Protein AF-A0A7N0V0A6-F1 (afdb_monomer_lite)

Radius of gyration: 20.08 Å; chains: 1; bounding box: 44×26×60 Å

Organism: Kalanchoe fedtschenkoi (NCBI:txid63787)

Structure (mmCIF, N/CA/C/O backbone):
data_AF-A0A7N0V0A6-F1
#
_entry.id   AF-A0A7N0V0A6-F1
#
loop_
_atom_site.group_PDB
_atom_site.id
_atom_site.type_symbol
_atom_site.label_atom_id
_atom_site.label_alt_id
_atom_site.label_comp_id
_atom_site.label_asym_id
_atom_site.label_entity_id
_atom_site.label_seq_id
_atom_site.pdbx_PDB_ins_code
_atom_site.Cartn_x
_atom_site.Cartn_y
_atom_site.Cartn_z
_atom_site.occupancy
_atom_site.B_iso_or_equiv
_atom_site.auth_seq_id
_atom_site.auth_comp_id
_atom_site.auth_asym_id
_atom_site.auth_atom_id
_atom_site.pdbx_PDB_model_num
ATOM 1 N N . MET A 1 1 ? -15.667 2.505 38.954 1.00 41.94 1 MET A N 1
ATOM 2 C CA . MET A 1 1 ? -15.991 1.526 37.893 1.00 41.94 1 MET A CA 1
ATOM 3 C C . MET A 1 1 ? -16.236 2.305 36.612 1.00 41.94 1 MET A C 1
ATOM 5 O O . MET A 1 1 ? -17.188 3.078 36.612 1.00 41.94 1 MET A O 1
ATOM 9 N N . PRO A 1 2 ? -15.373 2.240 35.582 1.00 46.28 2 PRO A N 1
ATOM 10 C CA . PRO A 1 2 ? -15.604 3.034 34.386 1.00 46.28 2 PRO A CA 1
ATOM 11 C C . PRO A 1 2 ? -16.821 2.472 33.642 1.00 46.28 2 PRO A C 1
ATOM 13 O O . PRO A 1 2 ? -16.981 1.265 33.473 1.00 46.28 2 PRO A O 1
ATOM 16 N N . SER A 1 3 ? -17.714 3.385 33.287 1.00 49.28 3 SER A N 1
ATOM 17 C CA . SER A 1 3 ? -19.048 3.172 32.743 1.00 49.28 3 SER A CA 1
ATOM 18 C C . SER A 1 3 ? -19.017 2.585 31.331 1.00 49.28 3 SER A C 1
ATOM 20 O O . SER A 1 3 ? -18.596 3.239 30.379 1.00 49.28 3 SER A O 1
ATOM 22 N N . SER A 1 4 ? -19.537 1.371 31.190 1.00 49.53 4 SER A N 1
ATOM 23 C CA . SER A 1 4 ? -19.727 0.608 29.951 1.00 49.53 4 SER A CA 1
ATOM 24 C C . SER A 1 4 ? -20.875 1.136 29.069 1.00 49.53 4 SER A C 1
ATOM 26 O O . SER A 1 4 ? -21.761 0.378 28.674 1.00 49.53 4 SER A O 1
ATOM 28 N N . ARG A 1 5 ? -20.928 2.447 28.789 1.00 54.50 5 ARG A N 1
ATOM 29 C CA . ARG A 1 5 ? -22.126 3.065 28.182 1.00 54.50 5 ARG A CA 1
ATOM 30 C C . ARG A 1 5 ? -21.891 4.125 27.105 1.00 54.50 5 ARG A C 1
ATOM 32 O O . ARG A 1 5 ? -22.685 5.049 26.980 1.00 54.50 5 ARG A O 1
ATOM 39 N N . SER A 1 6 ? -20.888 3.929 26.256 1.00 52.69 6 SER A N 1
ATOM 40 C CA . SER A 1 6 ? -20.785 4.676 24.997 1.00 52.69 6 SER A CA 1
ATOM 41 C C . SER A 1 6 ? -20.498 3.711 23.849 1.00 52.69 6 SER A C 1
ATOM 43 O O . SER A 1 6 ? -19.667 2.819 23.997 1.00 52.69 6 SER A O 1
ATOM 45 N N . LYS A 1 7 ? -21.173 3.891 22.704 1.00 59.97 7 LYS A N 1
ATOM 46 C CA . LYS A 1 7 ? -20.915 3.160 21.441 1.00 59.97 7 LYS A CA 1
ATOM 47 C C . LYS A 1 7 ? -19.471 3.325 20.924 1.00 59.97 7 LYS A C 1
ATOM 49 O O . LYS A 1 7 ? -19.050 2.575 20.057 1.00 59.97 7 LYS A O 1
ATOM 54 N N . GLU A 1 8 ? -18.723 4.261 21.499 1.00 59.28 8 GLU A N 1
ATOM 55 C CA . GLU A 1 8 ? -17.319 4.580 21.223 1.00 59.28 8 GLU A CA 1
ATOM 56 C C . GLU A 1 8 ? -16.469 4.358 22.489 1.00 59.28 8 GLU A C 1
ATOM 58 O O . GLU A 1 8 ? -15.831 5.261 23.025 1.00 59.28 8 GLU A O 1
ATOM 63 N N . GLY A 1 9 ? -16.529 3.162 23.076 1.00 63.19 9 GLY A N 1
ATOM 64 C CA . GLY A 1 9 ? -15.605 2.796 24.148 1.00 63.19 9 GLY A CA 1
ATOM 65 C C . GLY A 1 9 ? -14.250 2.385 23.565 1.00 63.19 9 GLY A C 1
ATOM 66 O O . GLY A 1 9 ? -14.207 1.645 22.587 1.00 63.19 9 GLY A O 1
ATOM 67 N N . ARG A 1 10 ? -13.130 2.737 24.215 1.00 60.47 10 ARG A N 1
ATOM 68 C CA . ARG A 1 10 ? -11.766 2.269 23.844 1.00 60.47 10 ARG A CA 1
ATOM 69 C C . ARG A 1 10 ? -11.661 0.744 23.633 1.00 60.47 10 ARG A C 1
ATOM 71 O O . ARG A 1 10 ? -10.771 0.255 22.941 1.00 60.47 10 ARG A O 1
ATOM 78 N N . PHE A 1 11 ? -12.578 -0.012 24.238 1.00 56.88 11 PHE A N 1
ATOM 79 C CA . PHE 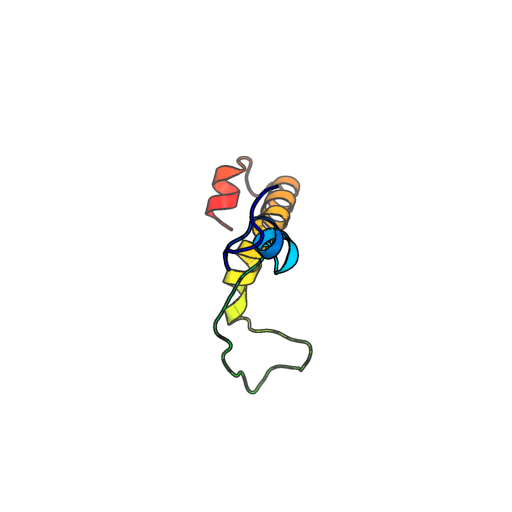A 1 11 ? -12.688 -1.460 24.096 1.00 56.88 11 PHE A CA 1
ATOM 80 C C . PHE A 1 11 ? -13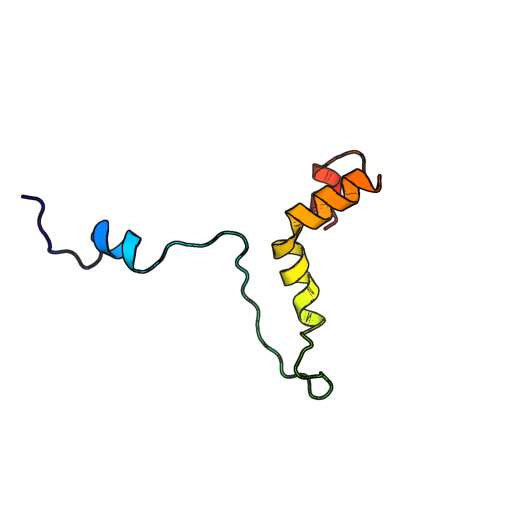.265 -1.895 22.734 1.00 56.88 11 PHE A C 1
ATOM 82 O O . PHE A 1 11 ? -12.771 -2.855 22.149 1.00 56.88 11 PHE A O 1
ATOM 89 N N . SER A 1 12 ? -14.261 -1.182 22.192 1.00 58.44 12 SER A N 1
ATOM 90 C CA . SER A 1 12 ? -14.870 -1.505 20.892 1.00 58.44 12 SER A CA 1
ATOM 91 C C . SER A 1 12 ? -13.985 -1.094 19.715 1.00 58.44 12 SER A C 1
ATOM 93 O O . SER A 1 12 ? -13.914 -1.826 18.734 1.00 58.44 12 SER A O 1
ATOM 95 N N . GLU A 1 13 ? -13.237 0.006 19.827 1.00 61.97 13 GLU A N 1
ATOM 96 C CA . GLU A 1 13 ? -12.320 0.463 18.765 1.00 61.97 13 GLU A CA 1
ATOM 97 C C . GLU A 1 13 ? -11.125 -0.476 18.557 1.00 61.97 13 GLU A C 1
ATOM 99 O O . GLU A 1 13 ? -10.639 -0.641 17.442 1.00 61.97 13 GLU A O 1
ATOM 104 N N . THR A 1 14 ? -10.653 -1.132 19.620 1.00 63.72 14 THR A N 1
ATOM 105 C CA . THR A 1 14 ? -9.496 -2.034 19.522 1.00 63.72 14 THR A CA 1
ATOM 106 C C . THR A 1 14 ? -9.889 -3.417 18.982 1.00 63.72 14 THR A C 1
ATOM 108 O O . THR A 1 14 ? -9.066 -4.067 18.343 1.00 63.72 14 THR A O 1
ATOM 111 N N . LEU A 1 15 ? -11.133 -3.861 19.212 1.00 66.88 15 LEU A N 1
ATOM 112 C CA . LEU A 1 15 ? -11.625 -5.189 18.815 1.00 66.88 15 LEU A CA 1
ATOM 113 C C . LEU A 1 15 ? -12.326 -5.219 17.446 1.00 66.88 15 LEU A C 1
ATOM 115 O O . LEU A 1 15 ? -12.308 -6.260 16.798 1.00 66.88 15 LEU A O 1
ATOM 119 N N . LEU A 1 16 ? -12.925 -4.111 16.989 1.00 73.31 16 LEU A N 1
ATOM 120 C CA . LEU A 1 16 ? -13.629 -4.048 15.694 1.00 73.31 16 LEU A CA 1
ATOM 121 C C . LEU A 1 16 ? -12.696 -3.845 14.490 1.00 73.31 16 LEU A C 1
ATOM 123 O O . LEU A 1 16 ? -13.127 -3.994 13.349 1.00 73.31 16 LEU A O 1
ATOM 127 N N . GLY A 1 17 ? -11.421 -3.553 14.741 1.00 74.31 17 GLY A N 1
ATOM 128 C CA . GLY A 1 17 ? -10.385 -3.488 13.717 1.00 74.31 17 GLY A CA 1
ATOM 129 C C . GLY A 1 17 ? -9.598 -2.186 13.761 1.00 74.31 17 GLY A C 1
ATOM 130 O O . GLY A 1 17 ? -10.152 -1.095 13.886 1.00 74.31 17 GLY A O 1
ATOM 131 N N . LYS A 1 18 ? -8.276 -2.311 13.626 1.00 82.56 18 LYS A N 1
ATOM 132 C CA . LYS A 1 18 ? -7.362 -1.179 13.449 1.00 82.56 18 LYS A CA 1
ATOM 133 C C . LYS A 1 18 ? -7.082 -0.970 11.967 1.00 82.56 18 LYS A C 1
ATOM 135 O O . LYS A 1 18 ? -7.167 -1.901 11.172 1.00 82.56 18 LYS A O 1
ATOM 140 N N . ARG A 1 19 ? -6.713 0.259 11.607 1.00 82.38 19 ARG A N 1
ATOM 141 C CA . ARG A 1 19 ? -6.150 0.545 10.284 1.00 82.38 19 ARG A CA 1
ATOM 142 C C . ARG A 1 19 ? -4.855 -0.250 10.119 1.00 82.38 19 ARG A C 1
ATOM 144 O O . ARG A 1 19 ? -4.061 -0.313 11.054 1.00 82.38 19 ARG A O 1
AT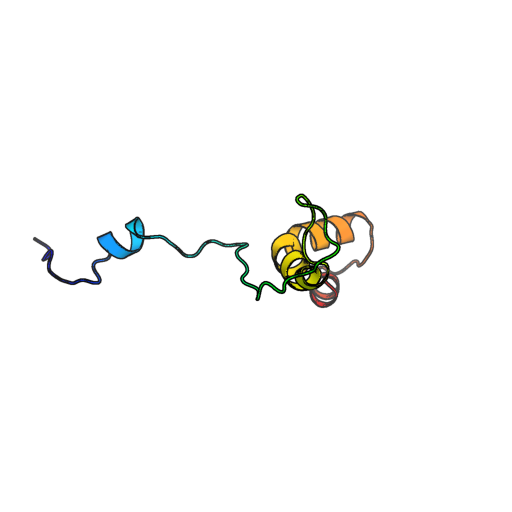OM 151 N N . VAL A 1 20 ? -4.699 -0.876 8.957 1.00 85.31 20 VAL A N 1
ATOM 152 C CA . VAL A 1 20 ? -3.575 -1.761 8.636 1.00 85.31 20 VAL A CA 1
ATOM 153 C C . VAL A 1 20 ? -2.674 -1.051 7.632 1.00 85.31 20 VAL A C 1
ATOM 155 O O . VAL A 1 20 ? -3.165 -0.535 6.625 1.00 85.31 20 VAL A O 1
ATOM 158 N N . ASP A 1 21 ? -1.373 -1.016 7.908 1.00 88.00 21 ASP A N 1
ATOM 159 C CA . ASP A 1 21 ? -0.376 -0.488 6.975 1.00 88.00 21 ASP A CA 1
ATOM 160 C C . ASP A 1 21 ? -0.273 -1.379 5.729 1.00 88.00 21 ASP A C 1
ATOM 162 O O . ASP A 1 21 ? -0.620 -2.558 5.769 1.00 88.00 21 ASP A O 1
ATOM 166 N N . TYR A 1 22 ? 0.191 -0.818 4.608 1.00 88.31 22 TYR A N 1
ATOM 167 C CA . TYR A 1 22 ? 0.220 -1.513 3.310 1.00 88.31 22 TYR A CA 1
ATOM 168 C C . TYR A 1 22 ? -1.166 -1.996 2.850 1.00 88.31 22 TYR A C 1
ATOM 170 O O . TYR A 1 22 ? -1.308 -3.049 2.230 1.00 88.31 22 TYR A O 1
ATOM 178 N N . SER A 1 23 ? -2.206 -1.216 3.151 1.00 89.00 23 SER A N 1
ATOM 179 C CA . SER A 1 23 ? -3.546 -1.387 2.592 1.00 89.00 23 SER A CA 1
ATOM 180 C C . SER A 1 23 ? -3.830 -0.306 1.552 1.00 89.00 23 SER A C 1
ATOM 182 O O . SER A 1 23 ? -3.375 0.833 1.658 1.00 89.00 23 SER A O 1
ATOM 184 N N . GLY A 1 24 ? -4.558 -0.675 0.500 1.00 86.06 24 GLY A N 1
ATOM 185 C CA . GLY A 1 24 ? -4.796 0.189 -0.647 1.00 86.06 24 GLY A CA 1
ATOM 186 C C . GLY A 1 24 ? -6.128 -0.133 -1.295 1.00 86.06 24 GLY A C 1
ATOM 187 O O . GLY A 1 24 ? -6.517 -1.296 -1.390 1.00 86.06 24 GLY A O 1
ATOM 188 N N . HIS A 1 25 ? -6.863 0.899 -1.695 1.00 89.19 25 HIS A N 1
ATOM 189 C CA . HIS A 1 25 ? -8.201 0.761 -2.260 1.00 89.19 25 HIS A CA 1
ATOM 190 C C . HIS A 1 25 ? -8.192 1.268 -3.706 1.00 89.19 25 HIS A C 1
ATOM 192 O O . HIS A 1 25 ? -7.598 2.303 -4.003 1.00 89.19 25 HIS A O 1
ATOM 198 N N . SER A 1 26 ? -8.863 0.558 -4.614 1.00 88.06 26 SER A N 1
ATOM 199 C CA . SER A 1 26 ? -9.046 0.998 -6.001 1.00 88.06 26 SER A CA 1
ATOM 200 C C . SER A 1 26 ? -10.425 0.627 -6.529 1.00 88.06 26 SER A C 1
ATOM 202 O O . SER A 1 26 ? -11.108 -0.247 -5.994 1.00 88.06 26 SER A O 1
ATOM 204 N N . VAL A 1 27 ? -10.839 1.310 -7.595 1.00 87.56 27 VAL A N 1
ATOM 205 C CA . VAL A 1 27 ? -12.062 0.977 -8.325 1.00 87.56 27 VAL A CA 1
ATOM 206 C C . VAL A 1 27 ? -11.794 -0.231 -9.215 1.00 87.56 27 VAL A C 1
ATOM 208 O O . VAL A 1 27 ? -10.869 -0.231 -10.031 1.00 87.56 27 VAL A O 1
ATOM 211 N N . ILE A 1 28 ? -12.638 -1.251 -9.093 1.00 86.44 28 ILE A N 1
ATOM 212 C CA . ILE A 1 28 ? -12.563 -2.441 -9.936 1.00 86.44 28 ILE A CA 1
ATOM 213 C C . ILE A 1 28 ? -13.287 -2.151 -11.250 1.00 86.44 28 ILE A C 1
ATOM 215 O O . ILE A 1 28 ? -14.477 -1.844 -11.267 1.00 86.44 28 ILE A O 1
ATOM 219 N N . VAL A 1 29 ? -12.561 -2.271 -12.361 1.00 84.38 29 VAL A N 1
ATOM 220 C CA . VAL A 1 29 ? -13.118 -2.162 -13.715 1.00 84.38 29 VAL A CA 1
ATOM 221 C C . VAL A 1 29 ? -13.075 -3.533 -14.374 1.00 84.38 29 VAL A C 1
ATOM 223 O O . VAL A 1 29 ? -12.022 -4.173 -14.408 1.00 84.38 29 VAL A O 1
ATOM 226 N N . VAL A 1 30 ? -14.212 -3.969 -14.917 1.00 84.19 30 VAL A N 1
ATOM 227 C CA . VAL A 1 30 ? -14.334 -5.262 -15.600 1.00 84.19 30 VAL A CA 1
ATOM 228 C C . VAL A 1 30 ? -13.489 -5.258 -16.877 1.00 84.19 30 VAL A C 1
ATOM 230 O O . VAL A 1 30 ? -13.646 -4.395 -17.740 1.00 84.19 30 VAL A O 1
ATOM 233 N N . GLY A 1 31 ? -12.574 -6.225 -16.985 1.00 81.19 31 GLY A N 1
ATOM 234 C CA . GLY A 1 31 ? -11.731 -6.449 -18.158 1.00 81.19 31 GLY A CA 1
ATOM 235 C C . GLY A 1 31 ? -12.034 -7.814 -18.786 1.00 81.19 31 GLY A C 1
ATOM 236 O O . GLY A 1 31 ? -11.642 -8.817 -18.197 1.00 81.19 31 GLY A O 1
ATOM 237 N N . PRO A 1 32 ? -12.685 -7.887 -19.962 1.00 78.69 32 PRO A N 1
ATOM 238 C CA . PRO A 1 32 ? -13.190 -9.143 -20.534 1.00 78.69 32 PRO A CA 1
ATOM 239 C C . PRO A 1 32 ? -12.108 -10.122 -21.030 1.00 78.69 32 PRO A C 1
ATOM 241 O O . PRO A 1 32 ? -12.423 -11.261 -21.347 1.00 78.69 32 PRO A O 1
ATOM 244 N N . SER A 1 33 ? -10.837 -9.708 -21.099 1.00 83.88 33 SER A N 1
ATOM 245 C CA . SER A 1 33 ? -9.731 -10.505 -21.655 1.00 83.88 33 SER A CA 1
ATOM 246 C C . SER A 1 33 ? -8.707 -10.991 -20.615 1.00 83.88 33 SER A C 1
ATOM 248 O O . SER A 1 33 ? -7.583 -11.338 -20.982 1.00 83.88 33 SER A O 1
ATOM 250 N N . ARG A 1 34 ? -9.025 -10.951 -19.314 1.00 79.56 34 ARG A N 1
ATOM 251 C CA . ARG A 1 34 ? -8.098 -11.356 -18.241 1.00 79.56 34 ARG A CA 1
ATOM 252 C C . ARG A 1 34 ? -8.333 -12.801 -17.812 1.00 79.56 34 ARG A C 1
ATOM 254 O O . ARG A 1 34 ? -9.467 -13.259 -17.739 1.00 79.56 34 ARG A O 1
ATOM 261 N N . ARG A 1 35 ? -7.241 -13.506 -17.516 1.00 85.38 35 ARG A N 1
ATOM 262 C CA . ARG A 1 35 ? -7.291 -14.824 -16.873 1.00 85.38 35 ARG A CA 1
ATOM 263 C C . ARG A 1 35 ? -7.677 -14.673 -15.394 1.00 85.38 35 ARG A C 1
ATOM 265 O O . ARG A 1 35 ? -7.472 -13.608 -14.820 1.00 85.38 35 ARG A O 1
ATOM 272 N N . ILE A 1 36 ? -8.216 -15.738 -14.798 1.00 84.50 36 ILE A N 1
ATOM 273 C CA . ILE A 1 36 ? -8.771 -15.751 -13.427 1.00 84.50 36 ILE A CA 1
ATOM 274 C C . ILE A 1 36 ? -7.718 -15.391 -12.364 1.00 84.50 36 ILE A C 1
ATOM 276 O O . ILE A 1 36 ? -8.029 -14.770 -11.356 1.00 84.50 36 ILE A O 1
ATOM 280 N N . ASP A 1 37 ? -6.468 -15.753 -12.613 1.00 88.50 37 ASP A N 1
ATOM 281 C CA . ASP A 1 37 ? -5.298 -15.523 -11.766 1.00 88.50 37 ASP A CA 1
ATOM 282 C C . ASP A 1 37 ? -4.685 -14.120 -11.919 1.00 88.50 37 ASP A C 1
ATOM 284 O O . ASP A 1 37 ? -3.814 -13.738 -11.140 1.00 88.50 37 ASP A O 1
ATOM 288 N N . ASN A 1 38 ? -5.112 -13.344 -12.919 1.00 84.31 38 ASN A N 1
ATOM 289 C CA . ASN A 1 38 ? -4.442 -12.111 -13.311 1.00 84.31 38 ASN A CA 1
ATOM 290 C C . ASN A 1 38 ? -5.251 -10.853 -12.988 1.00 84.31 38 ASN A C 1
ATOM 292 O O . ASN A 1 38 ? -6.445 -10.743 -13.268 1.00 84.31 38 ASN A O 1
ATOM 296 N N . VAL A 1 39 ? -4.550 -9.831 -12.501 1.00 81.50 39 VAL A N 1
ATOM 297 C CA . VAL A 1 39 ? -5.133 -8.533 -12.152 1.00 81.50 39 VAL A CA 1
ATOM 298 C C . VAL A 1 39 ? -4.951 -7.504 -13.282 1.00 81.50 39 VAL A C 1
ATOM 300 O O . VAL A 1 39 ? -3.978 -7.480 -14.030 1.00 81.50 39 VAL A O 1
ATOM 303 N N . SER A 1 40 ? -5.943 -6.625 -13.433 1.00 76.56 40 SER A N 1
ATOM 304 C CA . SER A 1 40 ? -5.730 -5.168 -13.464 1.00 76.56 40 SER A CA 1
ATOM 305 C C . SER A 1 40 ? -4.339 -4.572 -13.775 1.00 76.56 40 SER A C 1
ATOM 307 O O . SER A 1 40 ? -3.756 -4.055 -12.840 1.00 76.56 40 SER A O 1
ATOM 309 N N . ARG A 1 41 ? -3.857 -4.391 -15.021 1.00 75.19 41 ARG A N 1
ATOM 310 C CA . ARG A 1 41 ? -2.738 -3.429 -15.270 1.00 75.19 41 ARG A CA 1
ATOM 311 C C . ARG A 1 41 ? -3.095 -1.994 -14.830 1.00 75.19 41 ARG A C 1
ATOM 313 O O . ARG A 1 41 ? -2.242 -1.187 -14.511 1.00 75.19 41 ARG A O 1
ATOM 320 N N . LYS A 1 42 ? -4.385 -1.652 -14.752 1.00 78.44 42 LYS A N 1
ATOM 321 C CA . LYS A 1 42 ? -4.834 -0.371 -14.170 1.00 78.44 42 LYS A CA 1
ATOM 322 C C . LYS A 1 42 ? -4.584 -0.263 -12.655 1.00 78.44 42 LYS A C 1
ATOM 324 O O . LYS A 1 42 ? -4.824 0.786 -12.078 1.00 78.44 42 LYS A O 1
ATOM 329 N N . THR A 1 43 ? -4.139 -1.348 -12.028 1.00 81.69 43 THR A N 1
ATOM 330 C CA . THR A 1 43 ? -3.915 -1.487 -10.588 1.00 81.69 43 THR A CA 1
ATOM 331 C C . THR A 1 43 ? -2.434 -1.308 -10.210 1.00 81.69 43 THR A C 1
ATOM 333 O O . THR A 1 43 ? -2.128 -1.114 -9.041 1.00 81.69 43 THR A O 1
ATOM 336 N N . GLU A 1 44 ? -1.535 -1.253 -11.204 1.00 83.19 44 GLU A N 1
ATOM 337 C CA . GLU A 1 44 ? -0.092 -0.992 -11.050 1.00 83.19 44 GLU A CA 1
ATOM 338 C C . GLU A 1 44 ? 0.257 0.196 -10.134 1.00 83.19 44 GLU A C 1
ATOM 340 O O . GLU A 1 44 ? 1.101 0.003 -9.267 1.00 83.19 44 GLU A O 1
ATOM 345 N N . PRO A 1 45 ? -0.377 1.389 -10.222 1.00 85.38 45 PRO A N 1
ATOM 346 C CA . PRO A 1 45 ? -0.026 2.494 -9.321 1.00 85.38 45 PRO A CA 1
ATOM 347 C C . PRO A 1 45 ? -0.418 2.219 -7.865 1.00 85.38 45 PRO A C 1
ATOM 349 O O . PRO A 1 45 ? 0.221 2.709 -6.943 1.00 85.38 45 PRO A O 1
ATOM 352 N N . LEU A 1 46 ? -1.467 1.423 -7.632 1.00 88.88 46 LEU A N 1
ATOM 353 C CA . LEU A 1 46 ? -1.797 0.990 -6.278 1.00 88.88 46 LEU A CA 1
ATOM 354 C C . LEU A 1 46 ? -0.754 -0.016 -5.789 1.00 88.88 46 LEU A C 1
ATOM 356 O O . LEU A 1 46 ? -0.295 0.069 -4.655 1.00 88.88 46 LEU A O 1
ATOM 360 N N . LEU A 1 47 ? -0.361 -0.946 -6.659 1.00 87.38 47 LEU A N 1
ATOM 361 C CA . LEU A 1 47 ? 0.663 -1.939 -6.369 1.00 87.38 47 LEU A CA 1
ATOM 362 C C . LEU A 1 47 ? 2.013 -1.273 -6.041 1.00 87.38 47 LEU A C 1
ATOM 364 O O . LEU A 1 47 ? 2.645 -1.669 -5.065 1.00 87.38 47 LEU A O 1
ATOM 368 N N . SER A 1 48 ? 2.426 -0.228 -6.770 1.00 86.81 48 SER A N 1
ATOM 369 C CA . SER A 1 48 ? 3.689 0.475 -6.494 1.00 86.81 48 SER A CA 1
ATOM 370 C C . SER A 1 48 ? 3.695 1.139 -5.118 1.00 86.81 48 SER A C 1
ATOM 372 O O . SER A 1 48 ? 4.661 0.985 -4.377 1.00 86.81 48 SER A O 1
ATOM 374 N N . ILE A 1 49 ? 2.592 1.775 -4.713 1.00 86.56 49 ILE A N 1
ATOM 375 C CA . ILE A 1 49 ? 2.462 2.383 -3.380 1.00 86.56 49 ILE A CA 1
ATOM 376 C C . ILE A 1 49 ? 2.526 1.310 -2.284 1.00 86.56 49 ILE A C 1
ATOM 378 O O . ILE A 1 49 ? 3.241 1.478 -1.292 1.00 86.56 49 ILE A O 1
ATOM 382 N N . LEU A 1 50 ? 1.826 0.186 -2.477 1.00 90.38 50 LEU A N 1
ATOM 383 C CA . LEU A 1 50 ? 1.788 -0.919 -1.512 1.00 90.38 50 LEU A CA 1
ATOM 384 C C . LEU A 1 50 ? 3.139 -1.621 -1.354 1.00 90.38 50 LEU A C 1
ATOM 386 O O . LEU A 1 50 ? 3.451 -2.093 -0.265 1.00 90.38 50 LEU A O 1
ATOM 390 N N . PHE A 1 51 ? 3.953 -1.666 -2.408 1.00 89.75 51 PHE A N 1
ATOM 391 C CA . PHE A 1 51 ? 5.265 -2.317 -2.397 1.00 89.75 51 PHE A CA 1
ATOM 392 C C . PHE A 1 51 ? 6.443 -1.332 -2.442 1.00 89.75 51 PHE A C 1
ATOM 394 O O . PHE A 1 51 ? 7.584 -1.755 -2.636 1.00 89.75 51 PHE A O 1
ATOM 401 N N . SER A 1 52 ? 6.199 -0.039 -2.208 1.00 87.94 52 SER A N 1
ATOM 402 C CA . SER A 1 52 ? 7.193 1.046 -2.277 1.00 87.94 52 SER A CA 1
ATOM 403 C C . SER A 1 52 ? 8.469 0.741 -1.489 1.00 87.94 52 SER A C 1
ATOM 405 O O . SER A 1 52 ? 9.571 0.916 -2.003 1.00 87.94 52 SER A O 1
ATOM 407 N N . PHE A 1 53 ? 8.347 0.177 -0.284 1.00 87.56 53 PHE A N 1
ATOM 408 C CA . PHE A 1 53 ? 9.500 -0.235 0.522 1.00 87.56 53 PHE A CA 1
ATOM 409 C C . PHE A 1 53 ? 10.396 -1.258 -0.196 1.00 87.56 53 PHE A C 1
ATOM 411 O O . PHE A 1 53 ? 11.620 -1.117 -0.216 1.00 87.56 53 PHE A O 1
ATOM 418 N N . PHE A 1 54 ? 9.793 -2.278 -0.810 1.00 90.44 54 PHE A N 1
ATOM 419 C CA . PHE A 1 54 ? 10.530 -3.317 -1.525 1.00 90.44 54 PHE A CA 1
ATOM 420 C C . PHE A 1 54 ? 11.171 -2.766 -2.803 1.00 90.44 54 PHE A C 1
ATOM 422 O O . PHE A 1 54 ? 12.333 -3.056 -3.082 1.00 90.44 54 PHE A O 1
ATOM 429 N N . LEU A 1 55 ? 10.443 -1.924 -3.540 1.00 89.94 55 LEU A N 1
ATOM 430 C CA . LEU A 1 55 ? 10.933 -1.294 -4.768 1.00 89.94 55 LEU A CA 1
ATOM 431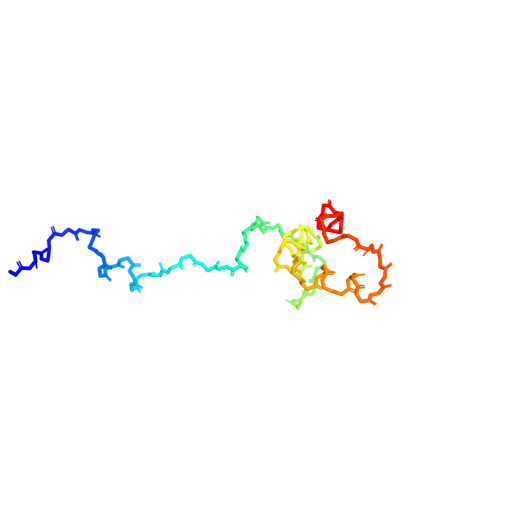 C C . LEU A 1 55 ? 12.129 -0.376 -4.497 1.00 89.94 55 LEU A C 1
ATOM 433 O O . LEU A 1 55 ? 13.143 -0.463 -5.189 1.00 89.94 55 LEU A O 1
ATOM 437 N N . VAL A 1 56 ? 12.052 0.445 -3.450 1.00 90.69 56 VAL A N 1
ATOM 438 C CA . VAL A 1 56 ? 13.146 1.336 -3.043 1.00 90.69 56 VAL A CA 1
ATOM 439 C C . VAL A 1 56 ? 14.342 0.535 -2.526 1.00 90.69 56 VAL A C 1
ATOM 441 O O . VAL A 1 56 ? 15.477 0.808 -2.911 1.00 90.69 56 VAL A O 1
ATOM 444 N N . SER A 1 57 ? 14.115 -0.498 -1.709 1.00 89.31 57 SER A N 1
ATOM 445 C CA . SER A 1 57 ? 15.197 -1.364 -1.222 1.00 89.31 57 SER A CA 1
ATOM 446 C C . SER A 1 57 ? 15.919 -2.089 -2.366 1.00 89.31 57 SER A C 1
ATOM 448 O O . SER A 1 57 ? 17.151 -2.090 -2.417 1.00 89.31 57 SER A O 1
ATOM 450 N N . GLY A 1 58 ? 15.170 -2.645 -3.322 1.00 90.50 58 GLY A N 1
ATOM 451 C CA . GLY A 1 58 ? 15.730 -3.297 -4.507 1.00 90.50 58 GLY A CA 1
ATOM 452 C C . GLY A 1 58 ? 16.458 -2.318 -5.431 1.00 90.50 58 GLY A C 1
ATOM 453 O O . GLY A 1 58 ? 17.557 -2.614 -5.896 1.00 90.50 58 GLY A O 1
ATOM 454 N N . GLY A 1 59 ? 15.901 -1.124 -5.651 1.00 88.12 59 GLY A N 1
ATOM 455 C CA . GLY A 1 59 ? 16.530 -0.090 -6.475 1.00 88.12 59 GLY A CA 1
ATOM 456 C C . GLY A 1 59 ? 17.851 0.426 -5.895 1.00 88.12 59 GLY A C 1
ATOM 457 O O . GLY A 1 59 ? 18.787 0.673 -6.654 1.00 88.12 59 GLY A O 1
ATOM 458 N N . LEU A 1 60 ? 17.976 0.514 -4.566 1.00 88.12 60 LEU A N 1
ATOM 459 C CA . LEU A 1 60 ? 19.250 0.834 -3.908 1.00 88.12 60 LEU A CA 1
ATOM 460 C C . LEU A 1 60 ? 20.296 -0.270 -4.123 1.00 88.12 60 LEU A C 1
ATOM 462 O O . LEU A 1 60 ? 21.445 0.036 -4.431 1.00 88.12 60 LEU A O 1
ATOM 466 N N . GLN A 1 61 ? 19.906 -1.545 -4.013 1.00 89.00 61 GLN A N 1
ATOM 467 C CA . GLN A 1 61 ? 20.814 -2.684 -4.228 1.00 89.00 61 GLN A CA 1
ATOM 468 C C . GLN A 1 61 ? 21.293 -2.792 -5.681 1.00 89.00 61 GLN A C 1
ATOM 470 O O . GLN A 1 61 ? 22.442 -3.149 -5.929 1.00 89.00 61 GLN A O 1
ATOM 475 N N . LEU A 1 62 ? 20.425 -2.457 -6.636 1.00 91.12 62 LEU A N 1
ATOM 476 C CA . LEU A 1 62 ? 20.741 -2.444 -8.067 1.00 91.12 62 LEU A CA 1
ATOM 477 C C . LEU A 1 62 ? 21.509 -1.185 -8.506 1.00 91.12 62 LEU A C 1
ATOM 479 O O . LEU A 1 62 ? 21.900 -1.087 -9.667 1.00 91.12 62 LEU A O 1
ATOM 483 N N . GLY A 1 63 ? 21.723 -0.220 -7.605 1.00 89.12 63 GLY A N 1
ATOM 484 C CA . GLY A 1 63 ? 22.424 1.028 -7.907 1.00 89.12 63 GLY A CA 1
ATOM 485 C C . GLY A 1 63 ? 21.617 2.015 -8.758 1.00 89.12 63 GLY A C 1
ATOM 486 O O . GLY A 1 63 ? 22.208 2.860 -9.425 1.00 89.12 63 GLY A O 1
ATOM 487 N N . ALA A 1 64 ? 20.281 1.933 -8.745 1.00 86.12 64 ALA A N 1
ATOM 488 C CA . ALA A 1 64 ? 19.404 2.785 -9.556 1.00 86.12 64 ALA A CA 1
ATOM 489 C C . ALA A 1 64 ? 19.454 4.269 -9.147 1.00 86.12 64 ALA A C 1
ATOM 491 O O . ALA A 1 64 ? 19.326 5.158 -9.985 1.00 86.12 64 ALA A O 1
ATOM 492 N N . SER A 1 65 ? 19.645 4.549 -7.858 1.00 86.88 65 SER A N 1
ATOM 493 C CA . SER A 1 65 ? 19.897 5.894 -7.341 1.00 86.88 65 SER A CA 1
ATOM 494 C C . SER A 1 65 ? 20.655 5.794 -6.019 1.00 86.88 65 SER A C 1
ATOM 496 O O . SER A 1 65 ? 20.344 4.917 -5.217 1.00 86.88 65 SER A O 1
ATO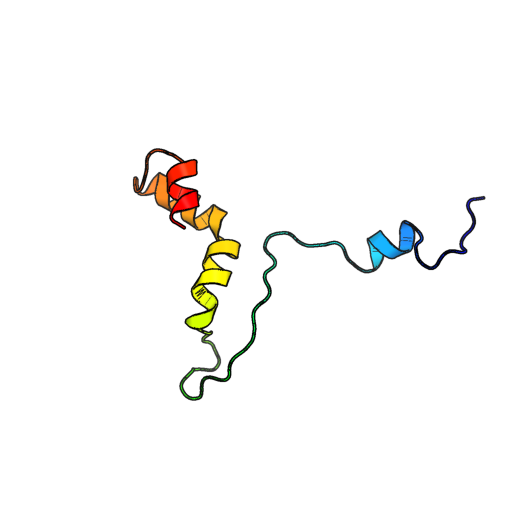M 498 N N . PRO A 1 66 ? 21.618 6.688 -5.743 1.00 81.56 66 PRO A N 1
ATOM 499 C CA . PRO A 1 66 ? 22.316 6.718 -4.460 1.00 81.56 66 PRO A CA 1
ATOM 500 C C . PRO A 1 66 ? 21.456 7.293 -3.321 1.00 81.56 66 PRO A C 1
ATOM 502 O O . PRO A 1 66 ? 21.791 7.114 -2.154 1.00 81.56 66 PRO A O 1
ATOM 505 N N . ASN A 1 67 ? 20.361 7.998 -3.635 1.00 86.31 67 ASN A N 1
ATOM 506 C CA . ASN A 1 67 ? 19.548 8.707 -2.648 1.00 86.31 67 ASN A CA 1
ATOM 507 C C . ASN A 1 67 ? 18.164 8.080 -2.497 1.00 86.31 67 ASN A C 1
ATOM 509 O O . ASN A 1 67 ? 17.382 8.032 -3.447 1.00 86.31 67 ASN A O 1
ATOM 513 N N . LEU A 1 68 ? 17.826 7.723 -1.258 1.00 84.19 68 LEU A N 1
ATOM 514 C CA . LEU A 1 68 ? 16.552 7.094 -0.911 1.00 84.19 68 LEU A CA 1
ATOM 515 C C . LEU A 1 68 ? 15.347 7.991 -1.238 1.00 84.19 68 LEU A C 1
ATOM 517 O O . LEU A 1 68 ? 14.347 7.507 -1.752 1.00 84.19 68 LEU A O 1
ATOM 521 N N . LYS A 1 69 ? 15.471 9.306 -1.017 1.00 83.12 69 LYS A N 1
ATOM 522 C CA . LYS A 1 69 ? 14.416 10.281 -1.335 1.00 83.12 69 LYS A CA 1
ATOM 523 C C . LYS A 1 69 ? 14.150 10.385 -2.838 1.00 83.12 69 LYS A C 1
ATOM 525 O O . LYS A 1 69 ? 13.008 10.305 -3.256 1.00 83.12 69 LYS A O 1
ATOM 530 N N . ILE A 1 70 ? 15.215 10.502 -3.634 1.00 84.50 70 ILE A N 1
ATOM 531 C CA . ILE A 1 70 ? 15.110 10.581 -5.098 1.00 84.50 70 ILE A CA 1
ATOM 532 C C . ILE A 1 70 ? 14.454 9.309 -5.632 1.00 84.50 70 ILE A C 1
ATOM 534 O O . ILE A 1 70 ? 13.590 9.373 -6.493 1.00 84.50 70 ILE A O 1
ATOM 538 N N . LEU A 1 71 ? 14.841 8.150 -5.096 1.00 85.06 71 LEU A N 1
ATOM 539 C CA . LEU A 1 71 ? 14.273 6.880 -5.524 1.00 85.06 71 LEU A CA 1
ATOM 540 C C . LEU A 1 71 ? 12.783 6.765 -5.176 1.00 85.06 71 LEU A C 1
ATOM 542 O O . LEU A 1 71 ? 12.012 6.329 -6.021 1.00 85.06 71 LEU A O 1
ATOM 546 N N . TYR A 1 72 ? 12.384 7.201 -3.978 1.00 84.69 72 TYR A N 1
ATOM 547 C CA . TYR A 1 72 ? 10.984 7.196 -3.546 1.00 84.69 72 TYR A CA 1
ATOM 548 C C . TYR A 1 72 ? 10.103 8.142 -4.379 1.00 84.69 72 TYR A C 1
ATOM 550 O O . TYR A 1 72 ? 8.972 7.800 -4.698 1.00 84.69 72 TYR A O 1
ATOM 558 N N . ASP A 1 73 ? 10.622 9.308 -4.776 1.00 82.88 73 ASP A N 1
ATOM 559 C CA . ASP A 1 73 ? 9.887 10.274 -5.609 1.00 82.88 73 ASP A CA 1
ATOM 560 C C . ASP A 1 73 ? 9.643 9.760 -7.048 1.00 82.88 73 ASP A C 1
ATOM 562 O O . ASP A 1 73 ? 8.790 10.289 -7.764 1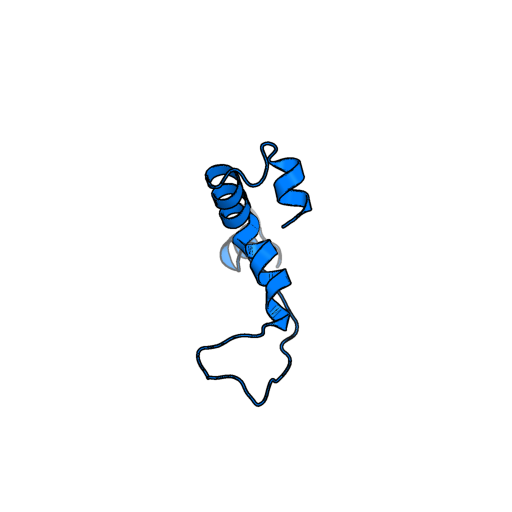.00 82.88 73 ASP A O 1
ATOM 566 N N . HIS A 1 74 ? 10.392 8.740 -7.486 1.00 75.12 74 HIS A N 1
ATOM 567 C CA . HIS A 1 74 ? 10.298 8.142 -8.822 1.00 75.12 74 HIS A CA 1
ATOM 568 C C . HIS A 1 74 ? 9.528 6.808 -8.873 1.00 75.12 74 HIS A C 1
ATOM 570 O O . HIS A 1 74 ? 9.254 6.329 -9.978 1.00 75.12 74 HIS A O 1
ATOM 576 N N . THR A 1 75 ? 9.203 6.210 -7.722 1.00 72.88 75 THR A N 1
ATOM 577 C CA . THR A 1 75 ? 8.409 4.967 -7.582 1.00 72.88 75 THR A CA 1
ATOM 578 C C . THR A 1 75 ? 6.925 5.238 -7.377 1.00 72.88 75 THR A C 1
ATOM 580 O O . THR A 1 75 ? 6.099 4.490 -7.954 1.00 72.88 75 THR A O 1
#

Secondary structure (DSSP, 8-state):
------TT-HHHHHHS----TT---------TT--TT---GGGHHHHHHHTHHHHHHHHHHTTS-S-HHHHHHH-

pLDDT: mean 79.16, std 12.51, range [41.94, 91.12]

Foldseek 3Di:
DPDPDDPDDPVCQVPVDDDDQLDFDDDDDDDPPDDPPDDDPVCVVSVCVSCVVVQLVVCCVVPVDVDSVVSSVVD

Sequence (75 aa):
MPSSRSKEGRFSETLLGKRVDYSGHSVIVVGPSRRIDNVSRKTEPLLSILFSFFLVSGGLQLGASPNLKILYDHT